Protein AF-A0A7V0JHQ6-F1 (afdb_monomer)

Secondary structure (DSSP, 8-state):
-----HHHHHHHHHHHHHHHHHHHHHHHTT---SSHHHHHHHHHHHTT----TTSHHHHHHHHHHHHHHHHHHHHHHHT-

Solvent-accessible surface area (backbone atoms only — not comparable to full-atom values): 4807 Å² total; per-residue (Å²): 132,83,79,73,58,67,67,61,55,52,50,53,50,50,53,52,50,54,52,51,52,51,52,53,50,49,60,69,71,68,66,60,55,90,56,70,72,22,52,53,47,50,50,25,64,74,69,72,46,95,63,52,92,88,46,49,81,60,50,58,52,50,54,55,49,52,53,53,49,51,52,55,53,51,54,57,61,75,72,111

Radius of gyration: 22.46 Å; Cα contacts (8 Å, |Δi|>4): 20; chains: 1; bounding box: 52×27×60 Å

Sequence (80 aa):
MEKQPALVGWLKLLIGLTALVGVVWFFSTGYTPPGIFGEVIRHNQAHQIDASPFFYGDVENMTELEEGLKEIIANNKNSR

pLDDT: mean 72.32, std 12.91, range [48.22, 95.5]

Mean predicted aligned error: 14.84 Å

Structure (mmCIF, N/CA/C/O backbone):
data_AF-A0A7V0JHQ6-F1
#
_entry.id   AF-A0A7V0JHQ6-F1
#
loop_
_atom_site.group_PDB
_atom_site.id
_atom_site.type_symbol
_atom_site.label_atom_id
_atom_s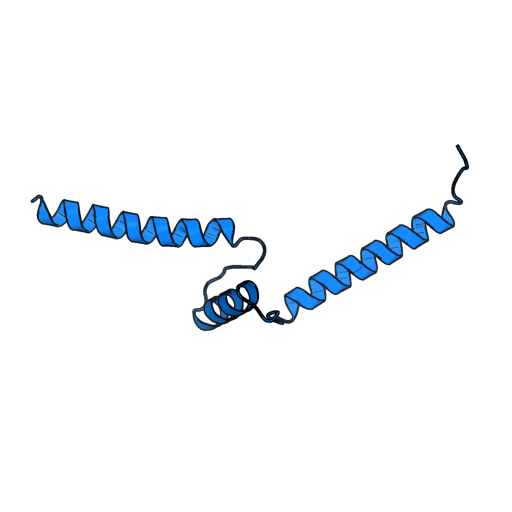ite.label_alt_id
_atom_site.label_comp_id
_atom_site.label_asym_id
_atom_site.label_entity_id
_atom_site.label_seq_id
_atom_site.pdbx_PDB_ins_code
_atom_site.Cartn_x
_atom_site.Cartn_y
_atom_site.Cartn_z
_atom_site.occupancy
_atom_site.B_iso_or_equiv
_atom_site.auth_seq_id
_atom_site.auth_comp_id
_atom_site.auth_asym_id
_atom_site.auth_atom_id
_atom_site.pdbx_PDB_model_num
ATOM 1 N N . MET A 1 1 ? 12.568 12.946 -34.785 1.00 48.22 1 MET A N 1
ATOM 2 C CA . MET A 1 1 ? 12.042 11.968 -33.809 1.00 48.22 1 MET A CA 1
ATOM 3 C C . MET A 1 1 ? 12.704 10.635 -34.087 1.00 48.22 1 MET A C 1
ATOM 5 O O . MET A 1 1 ? 12.413 10.013 -35.100 1.00 48.22 1 MET A O 1
ATOM 9 N N . GLU A 1 2 ? 13.664 10.259 -33.252 1.00 54.22 2 GLU A N 1
ATOM 10 C CA . GLU A 1 2 ? 14.368 8.982 -33.350 1.00 54.22 2 GLU A CA 1
ATOM 11 C C . GLU A 1 2 ? 13.370 7.858 -33.026 1.00 54.22 2 GLU A C 1
ATOM 13 O O . GLU A 1 2 ? 12.783 7.835 -31.942 1.00 54.22 2 GLU A O 1
ATOM 18 N N . LYS A 1 3 ? 13.077 6.980 -33.996 1.00 61.53 3 LYS A N 1
ATOM 19 C CA . LYS A 1 3 ? 12.181 5.837 -33.778 1.00 61.53 3 LYS A CA 1
ATOM 20 C C . LYS A 1 3 ? 12.886 4.887 -32.810 1.00 61.53 3 LYS A C 1
ATOM 22 O O . LYS A 1 3 ? 13.764 4.141 -33.234 1.00 61.53 3 LYS A O 1
ATOM 27 N N . GLN A 1 4 ? 12.525 4.921 -31.524 1.00 64.5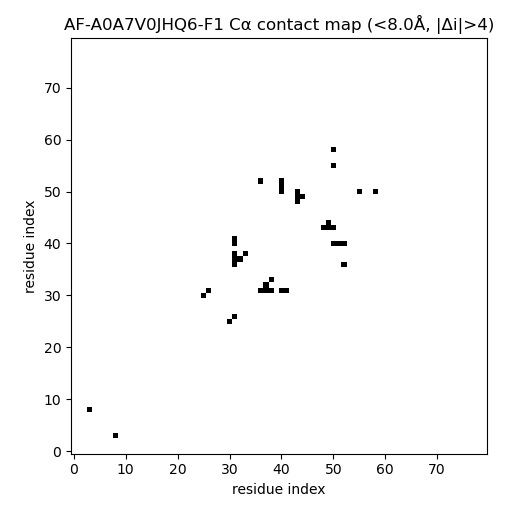0 4 GLN A N 1
ATOM 28 C CA . GLN A 1 4 ? 12.994 3.904 -30.581 1.00 64.50 4 GLN A CA 1
ATOM 29 C C . GLN A 1 4 ? 12.652 2.522 -31.159 1.00 64.50 4 GLN A C 1
ATOM 31 O O . GLN A 1 4 ? 11.508 2.315 -31.580 1.00 64.50 4 GLN A O 1
ATOM 36 N N . PRO A 1 5 ? 13.614 1.586 -31.224 1.00 77.25 5 PRO A N 1
ATOM 37 C CA . PRO A 1 5 ? 13.346 0.264 -31.766 1.00 77.25 5 PRO A CA 1
ATOM 38 C C . PRO A 1 5 ? 12.260 -0.395 -30.914 1.00 77.25 5 PRO A C 1
ATOM 40 O O . PRO A 1 5 ? 12.340 -0.377 -29.685 1.00 77.25 5 PRO A O 1
ATOM 43 N N . ALA A 1 6 ? 11.241 -0.968 -31.560 1.00 78.25 6 ALA A N 1
ATOM 44 C CA . ALA A 1 6 ? 10.068 -1.548 -30.896 1.00 78.25 6 ALA A CA 1
ATOM 45 C C . ALA A 1 6 ? 10.442 -2.509 -29.748 1.00 78.25 6 ALA A C 1
ATOM 47 O O . ALA A 1 6 ? 9.759 -2.555 -28.728 1.00 78.25 6 ALA A O 1
ATOM 48 N N . LEU A 1 7 ? 11.578 -3.201 -29.881 1.00 83.50 7 LEU A N 1
ATOM 49 C CA . LEU A 1 7 ? 12.172 -4.070 -28.865 1.00 83.50 7 LEU A CA 1
ATOM 50 C C . LEU A 1 7 ? 12.401 -3.367 -27.512 1.00 83.50 7 LEU A C 1
ATOM 52 O O . LEU A 1 7 ? 12.097 -3.929 -26.464 1.00 83.50 7 LEU A O 1
ATOM 56 N N . VAL A 1 8 ? 12.896 -2.126 -27.523 1.00 87.06 8 VAL A N 1
ATOM 57 C CA . VAL A 1 8 ? 13.153 -1.340 -26.303 1.00 87.06 8 VAL A CA 1
ATOM 58 C C . VAL A 1 8 ? 11.840 -0.922 -25.638 1.00 87.06 8 VAL A C 1
ATOM 60 O O . VAL A 1 8 ? 11.760 -0.890 -24.411 1.00 87.06 8 VAL A O 1
ATOM 63 N N . GLY A 1 9 ? 10.796 -0.647 -26.426 1.00 87.94 9 GLY A N 1
ATOM 64 C CA . GLY A 1 9 ? 9.454 -0.364 -25.909 1.00 87.94 9 GLY A CA 1
ATOM 65 C C . GLY A 1 9 ? 8.842 -1.573 -25.199 1.00 87.94 9 GLY A C 1
ATOM 66 O O . GLY A 1 9 ? 8.390 -1.455 -24.061 1.00 87.94 9 GLY A O 1
ATOM 67 N N . TRP A 1 10 ? 8.907 -2.749 -25.828 1.00 92.50 10 TRP A N 1
ATOM 68 C CA . TRP A 1 10 ? 8.430 -4.004 -25.236 1.00 92.50 10 TRP A CA 1
ATOM 69 C C . TRP A 1 10 ? 9.203 -4.398 -23.979 1.00 92.50 10 TRP A C 1
ATOM 71 O O . TRP A 1 10 ? 8.595 -4.822 -23.000 1.00 92.50 10 TRP A O 1
ATOM 81 N N . LEU A 1 11 ? 10.524 -4.201 -23.965 1.00 93.25 11 LEU A N 1
ATOM 82 C CA . LEU A 1 11 ? 11.343 -4.472 -22.786 1.00 93.25 11 LEU A CA 1
ATOM 83 C C . LEU A 1 11 ? 10.949 -3.579 -21.601 1.00 93.25 11 LEU A C 1
ATOM 85 O O . LEU A 1 11 ? 10.789 -4.073 -20.489 1.00 93.25 11 LEU A O 1
ATOM 89 N N . LYS A 1 12 ? 10.737 -2.277 -21.834 1.00 91.31 12 LYS A N 1
ATOM 90 C CA . LYS A 1 12 ? 10.267 -1.345 -20.795 1.00 91.31 12 LYS A CA 1
ATOM 91 C C . LYS A 1 12 ? 8.888 -1.730 -20.263 1.00 91.31 12 LYS A C 1
ATOM 93 O O . LYS A 1 12 ? 8.671 -1.668 -19.057 1.00 91.31 12 LYS A O 1
ATOM 98 N N . LEU A 1 13 ? 7.980 -2.143 -21.148 1.00 93.12 13 LEU A N 1
ATOM 99 C CA . LEU A 1 13 ? 6.644 -2.593 -20.761 1.00 93.12 13 LEU A CA 1
ATOM 100 C C . LEU A 1 13 ? 6.708 -3.854 -19.896 1.00 93.12 13 LEU A C 1
ATOM 102 O O . LEU A 1 13 ? 6.069 -3.898 -18.849 1.00 93.12 13 LEU A O 1
ATOM 106 N N . LEU A 1 14 ? 7.518 -4.840 -20.290 1.00 95.50 14 LEU A N 1
ATOM 107 C CA . LEU A 1 14 ? 7.724 -6.054 -19.505 1.00 95.50 14 LEU A CA 1
ATOM 108 C C . LEU A 1 14 ? 8.292 -5.727 -18.126 1.00 95.50 14 LEU A C 1
ATOM 110 O O . LEU A 1 14 ? 7.710 -6.159 -17.143 1.00 95.50 14 LEU A O 1
ATOM 114 N N . ILE A 1 15 ? 9.340 -4.901 -18.037 1.00 95.44 15 ILE A N 1
ATOM 115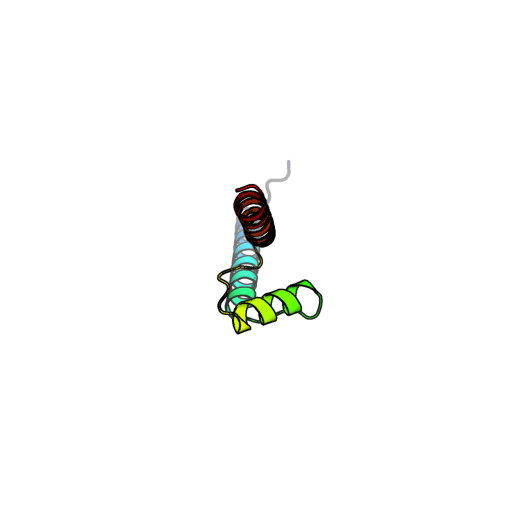 C CA . ILE A 1 15 ? 9.914 -4.463 -16.752 1.00 95.44 15 ILE A CA 1
ATOM 116 C C . ILE A 1 15 ? 8.854 -3.783 -15.875 1.00 95.44 15 ILE A C 1
ATOM 118 O O . ILE A 1 15 ? 8.759 -4.083 -14.685 1.00 95.44 15 ILE A O 1
ATOM 122 N N . GLY A 1 16 ? 8.043 -2.896 -16.458 1.00 93.56 16 GLY A N 1
ATOM 123 C CA . GLY A 1 16 ? 6.947 -2.233 -15.751 1.00 93.56 16 GLY A CA 1
ATOM 124 C C . GLY A 1 16 ? 5.904 -3.220 -15.222 1.00 93.56 16 GLY A C 1
ATOM 125 O O . GLY A 1 16 ? 5.485 -3.106 -14.073 1.00 93.56 16 GLY A O 1
ATOM 126 N N . LEU A 1 17 ? 5.532 -4.225 -16.020 1.00 95.19 17 LEU A N 1
ATOM 127 C CA . LEU A 1 17 ? 4.615 -5.285 -15.600 1.00 95.19 17 LEU A CA 1
ATOM 128 C C . LEU A 1 17 ? 5.200 -6.137 -14.473 1.00 95.19 17 LEU A C 1
ATOM 130 O O . LEU A 1 17 ? 4.500 -6.407 -13.501 1.00 95.19 17 LEU A O 1
ATOM 134 N N . THR A 1 18 ? 6.472 -6.528 -14.557 1.00 93.69 18 THR A N 1
ATOM 135 C CA . THR A 1 18 ? 7.113 -7.318 -13.497 1.00 93.69 18 THR A CA 1
ATOM 136 C C . THR A 1 18 ? 7.190 -6.530 -12.193 1.00 93.69 18 THR A C 1
ATOM 138 O O . THR A 1 18 ? 6.927 -7.084 -11.127 1.00 93.69 18 THR A O 1
ATOM 141 N N . ALA A 1 19 ? 7.495 -5.231 -12.267 1.00 92.19 19 ALA A N 1
ATOM 142 C CA . ALA A 1 19 ? 7.484 -4.347 -11.105 1.00 92.19 19 ALA A CA 1
ATOM 143 C C . ALA A 1 19 ? 6.079 -4.234 -10.496 1.00 92.19 19 ALA A C 1
ATOM 145 O O . ALA A 1 19 ? 5.929 -4.367 -9.284 1.00 92.19 19 ALA A O 1
ATOM 146 N N . LEU A 1 20 ? 5.044 -4.065 -11.326 1.00 89.94 20 LEU A N 1
ATOM 147 C CA . LEU A 1 20 ? 3.655 -3.995 -10.870 1.00 89.94 20 LEU A CA 1
ATOM 148 C C . LEU A 1 20 ? 3.219 -5.289 -10.170 1.00 89.94 20 LEU A C 1
ATOM 150 O O . LEU A 1 20 ? 2.658 -5.233 -9.078 1.00 89.94 20 LEU A O 1
ATOM 154 N N . VAL A 1 21 ? 3.521 -6.451 -10.757 1.00 90.00 21 VAL A N 1
ATOM 155 C CA . VAL A 1 21 ? 3.240 -7.759 -10.142 1.00 90.00 21 VAL A CA 1
ATOM 156 C C . VAL A 1 21 ? 3.969 -7.898 -8.807 1.00 90.00 21 VAL A C 1
ATOM 158 O O . VAL A 1 21 ? 3.366 -8.342 -7.834 1.00 90.00 21 VAL A O 1
ATOM 161 N N . GLY A 1 22 ? 5.234 -7.476 -8.729 1.00 85.94 22 GLY A N 1
ATOM 162 C CA . GLY A 1 22 ? 6.004 -7.489 -7.485 1.00 85.94 22 GLY A CA 1
ATOM 163 C C . GLY A 1 22 ? 5.379 -6.624 -6.389 1.00 85.94 22 GLY A C 1
ATOM 164 O O . GLY A 1 22 ? 5.288 -7.057 -5.243 1.00 85.94 22 GLY A O 1
ATOM 165 N N . VAL A 1 23 ? 4.887 -5.434 -6.742 1.00 81.94 23 VAL A N 1
ATOM 166 C CA . VAL A 1 23 ? 4.192 -4.533 -5.809 1.00 81.94 23 VAL A CA 1
ATOM 167 C C . VAL A 1 23 ? 2.881 -5.150 -5.317 1.00 81.94 23 VAL A C 1
ATOM 169 O O . VAL A 1 23 ? 2.633 -5.178 -4.113 1.00 81.94 23 VAL A O 1
ATOM 172 N N . VAL A 1 24 ? 2.060 -5.694 -6.219 1.00 80.94 24 VAL A N 1
ATOM 173 C CA . VAL A 1 24 ? 0.796 -6.354 -5.849 1.00 80.94 24 VAL A CA 1
ATOM 174 C C . VAL A 1 24 ? 1.056 -7.561 -4.947 1.00 80.94 24 VAL A C 1
ATOM 176 O O . VAL A 1 24 ? 0.402 -7.708 -3.916 1.00 80.94 24 VAL A O 1
ATOM 179 N N . TRP A 1 25 ? 2.048 -8.389 -5.288 1.00 80.69 25 TRP A N 1
ATOM 180 C CA . TRP A 1 25 ? 2.448 -9.529 -4.466 1.00 80.69 25 TRP A CA 1
ATOM 181 C C . TRP A 1 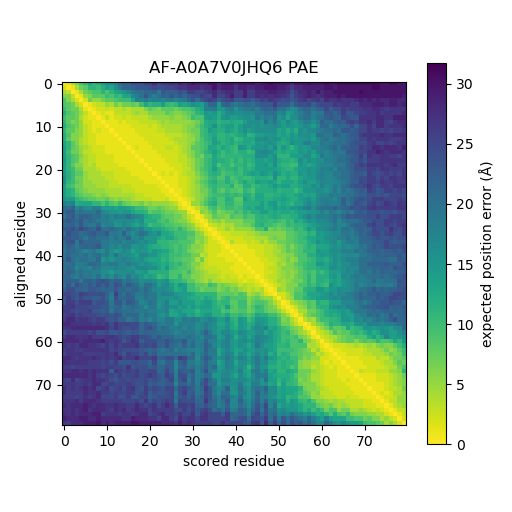25 ? 2.881 -9.071 -3.072 1.00 80.69 25 TRP A C 1
ATOM 183 O O . TRP A 1 25 ? 2.397 -9.608 -2.077 1.00 80.69 25 TRP A O 1
ATOM 193 N N . PHE A 1 26 ? 3.746 -8.057 -2.984 1.00 75.94 26 PHE A N 1
ATOM 194 C CA . PHE A 1 26 ? 4.228 -7.507 -1.716 1.00 75.94 26 PHE A CA 1
ATOM 195 C C . PHE A 1 26 ? 3.068 -7.102 -0.800 1.00 75.94 26 PHE A C 1
ATOM 197 O O . PHE A 1 26 ? 3.002 -7.570 0.337 1.00 75.94 26 PHE A O 1
ATOM 204 N N . PHE A 1 27 ? 2.096 -6.343 -1.311 1.00 70.56 27 PHE A N 1
ATOM 205 C CA . PHE A 1 27 ? 0.919 -5.953 -0.530 1.00 70.56 27 PHE A CA 1
ATOM 206 C C . PHE A 1 27 ? -0.030 -7.124 -0.222 1.00 70.56 27 PHE A C 1
ATOM 208 O O . PHE A 1 27 ? -0.646 -7.133 0.842 1.00 70.56 27 PHE A O 1
ATOM 215 N N . SER A 1 28 ? -0.110 -8.151 -1.079 1.00 69.62 28 SER A N 1
ATOM 216 C CA . SER A 1 28 ? -0.924 -9.351 -0.814 1.00 69.62 28 SER A CA 1
ATOM 217 C C . SER A 1 28 ? -0.360 -10.267 0.276 1.00 69.62 28 SER A C 1
ATOM 219 O O . SER A 1 28 ? -1.111 -11.023 0.885 1.00 69.62 28 SER A O 1
ATOM 221 N N . THR A 1 29 ? 0.945 -10.194 0.563 1.00 69.31 29 THR A N 1
ATOM 222 C CA . THR A 1 29 ? 1.568 -11.022 1.614 1.00 69.31 29 THR A CA 1
ATOM 223 C C . THR A 1 29 ? 1.180 -10.601 3.032 1.00 69.31 29 THR A C 1
ATOM 225 O O . THR A 1 29 ? 1.546 -11.274 3.992 1.00 69.31 29 THR A O 1
ATOM 228 N N . GLY A 1 30 ? 0.467 -9.479 3.181 1.00 60.19 30 GLY A N 1
ATOM 229 C CA . GLY A 1 30 ? 0.143 -8.913 4.487 1.00 60.19 30 GLY A CA 1
ATOM 230 C C . GLY A 1 30 ? 1.351 -8.285 5.185 1.00 60.19 30 GLY A C 1
ATOM 231 O O . GLY A 1 30 ? 1.275 -7.999 6.377 1.00 60.19 30 GLY A O 1
ATOM 232 N N . TYR A 1 31 ? 2.460 -8.059 4.468 1.00 64.19 31 TYR A N 1
ATOM 233 C CA . TYR A 1 31 ? 3.613 -7.351 5.006 1.00 64.19 31 TYR A CA 1
ATOM 234 C C . TYR A 1 31 ? 3.238 -5.896 5.300 1.00 64.19 31 TYR A C 1
ATOM 236 O O . TYR A 1 31 ? 3.103 -5.066 4.400 1.00 64.19 31 TYR A O 1
ATOM 244 N N . THR A 1 32 ? 3.058 -5.583 6.580 1.00 63.81 32 THR A N 1
ATOM 245 C CA . THR A 1 32 ? 2.795 -4.221 7.043 1.00 63.81 32 THR A CA 1
ATOM 246 C C . THR A 1 32 ? 4.111 -3.453 7.166 1.00 63.81 32 THR A C 1
ATOM 248 O O . THR A 1 32 ? 4.919 -3.806 8.031 1.00 63.81 32 THR A O 1
ATOM 251 N N . PRO A 1 33 ? 4.359 -2.416 6.344 1.00 65.12 33 PRO A N 1
ATOM 252 C CA . PRO A 1 33 ? 5.589 -1.636 6.431 1.00 65.12 33 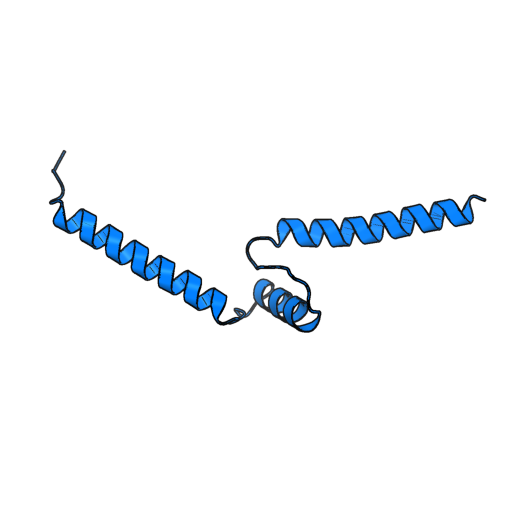PRO A CA 1
ATOM 253 C C . PRO A 1 33 ? 5.696 -0.929 7.793 1.00 65.12 33 PRO A C 1
ATOM 255 O O . PRO A 1 33 ? 4.681 -0.530 8.358 1.00 65.12 33 PRO A O 1
ATOM 258 N N . PRO A 1 34 ? 6.899 -0.747 8.358 1.00 63.72 34 PRO A N 1
ATOM 259 C CA . PRO A 1 34 ? 7.055 0.011 9.596 1.00 63.72 34 PRO A CA 1
ATOM 260 C C . PRO A 1 34 ? 6.601 1.470 9.408 1.00 63.72 34 PRO A C 1
ATOM 262 O O . PRO A 1 34 ? 6.827 2.067 8.357 1.00 63.72 34 PRO A O 1
ATOM 265 N N . GLY A 1 35 ? 5.971 2.044 10.436 1.00 65.38 35 GLY A N 1
ATOM 266 C CA . GLY A 1 35 ? 5.397 3.394 10.410 1.00 65.38 35 GLY A CA 1
ATOM 267 C C . GLY A 1 35 ? 3.876 3.400 10.567 1.00 65.38 35 GLY A C 1
ATOM 268 O O . GLY A 1 35 ? 3.258 2.341 10.691 1.00 65.38 35 GLY A O 1
ATOM 269 N N . ILE A 1 36 ? 3.288 4.603 10.549 1.00 62.00 36 ILE A N 1
ATOM 270 C CA . ILE A 1 36 ? 1.862 4.838 10.841 1.00 62.00 36 ILE A CA 1
ATOM 271 C C . ILE A 1 36 ? 0.980 3.916 9.989 1.00 62.00 36 ILE A C 1
ATOM 273 O O . ILE A 1 36 ? 0.210 3.136 10.533 1.00 62.00 36 ILE A O 1
ATOM 277 N N . PHE A 1 37 ? 1.184 3.888 8.668 1.00 63.84 37 PHE A N 1
ATOM 278 C CA . PHE A 1 37 ? 0.391 3.056 7.756 1.00 63.84 37 PHE A CA 1
ATOM 279 C 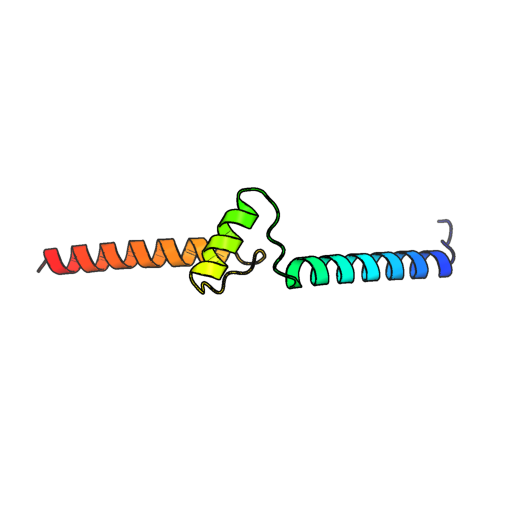C . PHE A 1 37 ? 0.388 1.561 8.106 1.00 63.84 37 PHE A C 1
ATOM 281 O O . PHE A 1 37 ? -0.662 0.928 8.053 1.00 63.84 37 PHE A O 1
ATOM 288 N N . GLY A 1 38 ? 1.523 0.968 8.490 1.00 64.31 38 GLY A N 1
ATOM 289 C CA . GLY A 1 38 ? 1.536 -0.450 8.857 1.00 64.31 38 GLY A CA 1
ATOM 290 C C . GLY A 1 38 ? 1.041 -0.741 10.265 1.00 64.31 38 GLY A C 1
ATOM 291 O O . GLY A 1 38 ? 0.665 -1.877 10.542 1.00 64.31 38 GLY A O 1
ATOM 292 N N . GLU A 1 39 ? 1.034 0.246 11.158 1.00 68.19 39 GLU A N 1
ATOM 293 C CA . GLU A 1 39 ? 0.382 0.127 12.462 1.00 68.19 39 GLU A CA 1
ATOM 294 C C . GLU A 1 39 ? -1.134 0.079 12.310 1.00 68.19 39 GLU A C 1
ATOM 296 O O . GLU A 1 39 ? -1.768 -0.808 12.883 1.00 68.19 39 GLU A O 1
ATOM 301 N N . VAL A 1 40 ? -1.697 0.918 11.437 1.00 67.56 40 VAL A N 1
ATOM 302 C CA . VAL A 1 40 ? -3.139 0.889 11.181 1.00 67.56 40 VAL A CA 1
ATOM 303 C C . VAL A 1 40 ? -3.560 -0.377 10.422 1.00 67.56 40 VAL A C 1
ATOM 305 O O . VAL A 1 40 ? -4.562 -0.991 10.774 1.00 67.56 40 VAL A O 1
ATOM 308 N N . ILE A 1 41 ? -2.763 -0.874 9.462 1.00 68.25 41 ILE A N 1
ATOM 309 C CA . ILE A 1 41 ? -3.057 -2.168 8.807 1.00 68.25 41 ILE A CA 1
ATOM 310 C C . ILE A 1 41 ? -3.033 -3.320 9.823 1.00 68.25 41 ILE A C 1
ATOM 312 O O . ILE A 1 41 ? -3.918 -4.173 9.789 1.00 68.25 41 ILE A O 1
ATOM 316 N N . ARG A 1 42 ? -2.068 -3.339 10.755 1.00 72.19 42 ARG A N 1
ATOM 317 C CA . ARG A 1 42 ? -2.019 -4.345 11.833 1.00 72.19 42 ARG A CA 1
ATOM 318 C C . ARG A 1 42 ? -3.232 -4.259 12.752 1.00 72.19 42 ARG A C 1
ATOM 320 O O . ARG A 1 42 ? -3.795 -5.293 13.097 1.00 72.19 42 ARG A O 1
ATOM 327 N N . HIS A 1 43 ? -3.636 -3.050 13.131 1.00 73.88 43 HIS A N 1
ATOM 328 C CA . HIS A 1 43 ? -4.848 -2.821 13.912 1.00 73.88 43 HIS A CA 1
ATOM 329 C C . HIS A 1 43 ? -6.088 -3.349 13.173 1.00 73.88 43 HIS A C 1
ATOM 331 O O . HIS A 1 43 ? -6.861 -4.125 13.729 1.00 73.88 43 HIS A O 1
ATOM 337 N N . ASN A 1 44 ? -6.235 -3.032 11.888 1.00 71.75 44 ASN A N 1
ATOM 338 C CA . ASN A 1 44 ? -7.395 -3.446 11.100 1.00 71.75 44 ASN A CA 1
ATOM 339 C C . ASN A 1 44 ? -7.447 -4.963 10.887 1.00 71.75 44 ASN A C 1
ATOM 341 O O . ASN A 1 44 ? -8.510 -5.564 11.029 1.00 71.75 44 ASN A O 1
ATOM 345 N N . GLN A 1 45 ? -6.297 -5.605 10.661 1.00 70.69 45 GLN A N 1
ATOM 346 C CA . GLN A 1 45 ? -6.192 -7.066 10.634 1.00 70.69 45 GLN A CA 1
ATOM 347 C C . GLN A 1 45 ? -6.570 -7.699 11.982 1.00 70.69 45 GLN A C 1
ATOM 349 O O . GLN A 1 45 ? -7.260 -8.716 12.004 1.00 70.69 45 GLN A O 1
ATOM 354 N N . ALA A 1 46 ? -6.157 -7.099 13.104 1.00 77.69 46 ALA A N 1
ATOM 355 C CA . ALA A 1 46 ? -6.485 -7.591 14.442 1.00 77.69 46 ALA A CA 1
ATOM 356 C C . ALA A 1 46 ? -7.980 -7.449 14.785 1.00 77.69 46 ALA A C 1
ATOM 358 O O . ALA A 1 46 ? -8.532 -8.302 15.478 1.00 77.69 46 ALA A O 1
ATOM 359 N N . HIS A 1 47 ? -8.641 -6.406 14.276 1.00 72.56 47 HIS A N 1
ATOM 360 C CA . HIS A 1 47 ? -10.049 -6.100 14.544 1.00 72.56 47 HIS A CA 1
ATOM 361 C C . HIS A 1 47 ? -11.022 -6.572 13.447 1.00 72.56 47 HIS A C 1
ATOM 363 O O . HIS A 1 47 ? -12.210 -6.272 13.529 1.00 72.56 47 HIS A O 1
ATOM 369 N N . GLN A 1 48 ? -10.547 -7.331 12.449 1.00 66.88 48 GLN A N 1
ATOM 370 C CA . GLN A 1 48 ? -11.333 -7.778 11.284 1.00 66.88 48 GLN A CA 1
ATOM 371 C C . GLN A 1 48 ? -12.004 -6.625 10.513 1.00 66.88 48 GLN A C 1
ATOM 373 O O . GLN A 1 48 ? -13.095 -6.775 9.966 1.00 66.88 48 GLN A O 1
ATOM 378 N N . ILE A 1 49 ? -11.347 -5.467 10.467 1.00 66.75 49 ILE A N 1
ATOM 379 C CA . ILE A 1 49 ? -11.810 -4.304 9.712 1.00 66.75 49 ILE A CA 1
ATOM 380 C C . ILE A 1 49 ? -11.352 -4.486 8.260 1.00 66.75 49 ILE A C 1
ATOM 382 O O . ILE A 1 49 ? -10.150 -4.543 7.991 1.00 66.75 49 ILE A O 1
ATOM 386 N N . ASP A 1 50 ? -12.305 -4.579 7.328 1.00 62.00 50 ASP A N 1
ATOM 387 C CA . ASP A 1 50 ? -12.050 -4.743 5.888 1.00 62.00 50 ASP A CA 1
ATOM 388 C C . ASP A 1 50 ? -11.615 -3.414 5.248 1.00 62.00 50 ASP A C 1
ATOM 390 O O . ASP A 1 50 ? -12.338 -2.760 4.499 1.00 62.00 50 ASP A O 1
ATOM 394 N N . ALA A 1 51 ? -10.425 -2.964 5.634 1.00 60.81 51 ALA A N 1
ATOM 395 C CA . ALA A 1 51 ? -9.848 -1.693 5.239 1.00 60.81 51 ALA A CA 1
ATOM 396 C C . ALA A 1 51 ? -8.494 -1.939 4.582 1.00 60.81 51 ALA A C 1
ATOM 398 O O . ALA A 1 51 ? -7.468 -2.131 5.244 1.00 60.81 51 ALA A O 1
ATOM 399 N N . SER A 1 52 ? -8.498 -1.950 3.250 1.00 58.78 52 SER A N 1
ATOM 400 C CA . SER A 1 52 ? -7.268 -2.055 2.475 1.00 58.78 52 SER A CA 1
ATOM 401 C C . SER A 1 52 ? -6.483 -0.731 2.529 1.00 58.78 52 SER A C 1
ATOM 403 O O . SER A 1 52 ? -7.091 0.342 2.575 1.00 58.78 52 SER A O 1
ATOM 405 N N . PRO A 1 53 ? -5.138 -0.769 2.438 1.00 54.91 53 PRO A N 1
ATOM 406 C CA . PRO A 1 53 ? -4.287 0.425 2.366 1.00 54.91 53 PRO A CA 1
ATOM 407 C C . PRO A 1 53 ? -4.696 1.421 1.268 1.00 54.91 53 PRO A C 1
ATOM 409 O O . PRO A 1 53 ? -4.397 2.606 1.371 1.00 54.91 53 PRO A O 1
ATOM 412 N N . PHE A 1 54 ? -5.376 0.945 0.220 1.00 53.44 54 PHE A N 1
ATOM 413 C CA . PHE A 1 54 ? -5.820 1.754 -0.915 1.00 53.44 54 PHE A CA 1
ATOM 414 C C . PHE A 1 54 ? -7.114 2.537 -0.654 1.00 53.44 54 PHE A C 1
ATOM 416 O O . PHE A 1 54 ? -7.367 3.505 -1.363 1.00 53.44 54 PHE A O 1
ATOM 423 N N . PHE A 1 55 ? -7.910 2.146 0.345 1.00 54.97 55 PHE A N 1
ATOM 424 C CA . PHE A 1 55 ? -9.243 2.707 0.612 1.00 54.97 55 PHE A CA 1
ATOM 425 C C . PHE A 1 55 ? -9.343 3.397 1.980 1.00 54.97 55 PHE A C 1
ATOM 427 O O . PHE A 1 55 ? -10.437 3.644 2.474 1.00 54.97 55 PHE A O 1
ATOM 434 N N . TYR A 1 56 ? -8.212 3.737 2.608 1.00 54.28 56 TYR A N 1
ATOM 435 C CA . TYR A 1 56 ? -8.198 4.349 3.945 1.00 54.28 56 TYR A CA 1
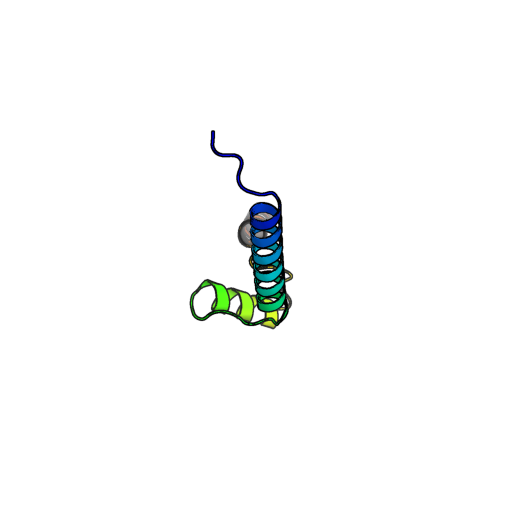ATOM 436 C C . TYR A 1 56 ? -9.008 5.642 4.058 1.00 54.28 56 TYR A C 1
ATOM 438 O O . TYR A 1 56 ? -9.637 5.864 5.089 1.00 54.28 56 TYR A O 1
ATOM 446 N N . GLY A 1 57 ? -9.045 6.450 2.992 1.00 53.59 57 GLY A N 1
ATOM 447 C CA . GLY A 1 57 ? -9.859 7.667 2.963 1.00 53.59 57 GLY A CA 1
ATOM 448 C C . GLY A 1 57 ? -11.360 7.405 3.128 1.00 53.59 57 GLY A C 1
ATOM 449 O O . GLY A 1 57 ? -12.073 8.273 3.620 1.00 53.59 57 GLY A O 1
ATOM 450 N N . ASP A 1 58 ? -11.836 6.206 2.784 1.00 51.34 58 ASP A N 1
ATOM 451 C CA . ASP A 1 58 ? -13.249 5.841 2.904 1.00 51.34 58 ASP A CA 1
ATOM 452 C C . ASP A 1 58 ? -13.587 5.270 4.295 1.00 51.34 58 ASP A C 1
ATOM 454 O O . ASP A 1 58 ? -14.726 5.375 4.749 1.00 51.34 58 ASP A O 1
ATOM 458 N N . 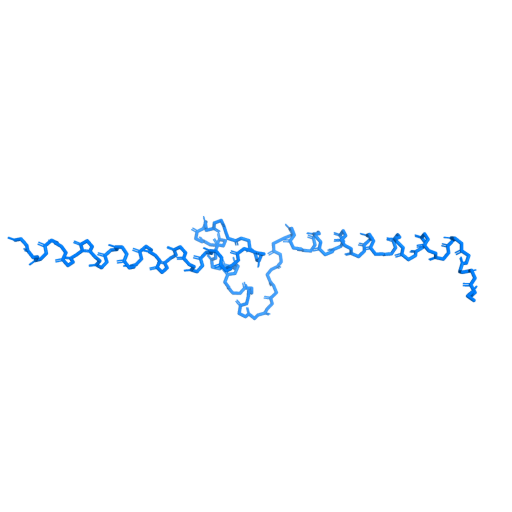VAL A 1 59 ? -12.603 4.702 5.005 1.00 53.66 59 VAL A N 1
ATOM 459 C CA . VAL A 1 59 ? -12.813 4.000 6.287 1.00 53.66 59 VAL A CA 1
ATOM 460 C C . VAL A 1 59 ? -12.757 4.946 7.489 1.00 53.66 59 VAL A C 1
ATOM 462 O O . VAL A 1 59 ? -13.588 4.816 8.393 1.00 53.66 59 VAL A O 1
ATOM 465 N N . GLU A 1 60 ? -11.847 5.931 7.496 1.00 54.19 60 GLU A N 1
ATOM 466 C CA . GLU A 1 60 ? -11.876 7.011 8.505 1.00 54.19 60 GLU A CA 1
ATOM 467 C C . GLU A 1 60 ? -13.221 7.745 8.457 1.00 54.19 60 GLU A C 1
ATOM 469 O O . GLU A 1 60 ? -13.851 7.977 9.488 1.00 54.19 60 GLU A O 1
ATOM 474 N N . ASN A 1 61 ? -13.736 7.963 7.246 1.00 57.53 61 ASN A N 1
ATOM 475 C CA . ASN A 1 61 ? -15.005 8.638 7.029 1.00 57.53 61 ASN A CA 1
ATOM 476 C C . ASN A 1 61 ? -16.201 7.848 7.591 1.00 57.53 61 ASN A C 1
ATOM 478 O O . ASN A 1 61 ? -17.140 8.455 8.093 1.00 57.53 61 ASN A O 1
ATOM 482 N N . MET A 1 62 ? -16.187 6.505 7.553 1.00 59.06 62 MET A N 1
ATOM 483 C CA . MET A 1 62 ? -17.274 5.694 8.129 1.00 59.06 62 MET A CA 1
ATOM 484 C C . MET A 1 62 ? -17.261 5.670 9.661 1.00 59.06 62 MET A C 1
ATOM 486 O O . MET A 1 62 ? -18.334 5.691 10.261 1.00 59.06 62 MET A O 1
ATOM 490 N N . THR A 1 63 ? -16.082 5.645 10.292 1.00 65.62 63 THR A N 1
ATOM 491 C CA . THR A 1 63 ? -15.979 5.630 11.764 1.00 65.62 63 THR A CA 1
ATOM 492 C C . THR A 1 63 ? -16.442 6.961 12.352 1.00 65.62 63 THR A C 1
ATOM 494 O O . THR A 1 63 ? -17.266 6.974 13.267 1.00 65.62 63 THR A O 1
ATOM 497 N N . GLU A 1 64 ? -16.003 8.078 11.766 1.00 66.00 64 GLU A N 1
ATOM 498 C CA . GLU A 1 64 ? -16.460 9.417 12.156 1.00 66.00 64 GLU A CA 1
ATOM 499 C C . GLU A 1 64 ? -17.973 9.588 11.944 1.00 66.00 64 GLU A C 1
ATOM 501 O O . GLU A 1 64 ? -18.666 10.162 12.788 1.00 66.00 64 GLU A O 1
ATOM 506 N N . LEU A 1 65 ? -18.525 9.026 10.859 1.00 73.38 65 LEU A N 1
ATOM 507 C CA . LEU A 1 65 ? -19.972 9.019 10.622 1.00 73.38 65 LEU A CA 1
ATOM 508 C C . LEU A 1 65 ? -20.731 8.233 11.694 1.00 73.38 65 LEU A C 1
ATOM 510 O O . LEU A 1 65 ? -21.818 8.641 12.106 1.00 73.38 65 LEU A O 1
ATOM 514 N N . GLU A 1 66 ? -20.187 7.098 12.135 1.00 75.88 66 GLU A N 1
ATOM 515 C CA . GLU A 1 66 ? -20.824 6.247 13.137 1.00 75.88 66 GLU A CA 1
ATOM 516 C C . GLU A 1 66 ? -20.805 6.898 14.528 1.00 75.88 66 GLU A C 1
ATOM 518 O O . GLU A 1 66 ? -21.802 6.839 15.255 1.00 75.88 66 GLU A O 1
ATOM 523 N N . GLU A 1 67 ? -19.704 7.559 14.893 1.00 79.75 67 GLU A N 1
ATOM 524 C CA . GLU A 1 67 ? -19.603 8.348 16.126 1.00 79.75 67 GLU A CA 1
ATOM 525 C C . GLU A 1 67 ? -20.549 9.554 16.103 1.00 79.75 67 GLU A C 1
ATOM 527 O O . GLU A 1 67 ? -21.337 9.729 17.039 1.00 79.75 67 GLU A O 1
ATOM 532 N N . GLY A 1 68 ? -20.581 10.308 15.000 1.00 75.38 68 GLY A N 1
ATOM 533 C CA . GLY A 1 68 ? -21.521 11.417 14.822 1.00 75.38 68 GLY A CA 1
ATOM 534 C C . GLY A 1 68 ? -22.985 10.968 14.890 1.00 75.38 68 GLY A C 1
ATOM 535 O O . GLY A 1 68 ? -23.825 11.623 15.512 1.00 75.38 68 GLY A O 1
ATOM 536 N N . LEU A 1 69 ? -23.314 9.803 14.322 1.00 81.00 69 LEU A N 1
ATOM 537 C CA . LEU A 1 69 ? -24.664 9.242 14.395 1.00 81.00 69 LEU A CA 1
ATOM 538 C C . LEU A 1 69 ? -25.050 8.853 15.833 1.00 81.00 69 LEU A C 1
ATOM 540 O O . LEU A 1 69 ? -26.179 9.117 16.258 1.00 81.00 69 LEU A O 1
ATOM 544 N N . LYS A 1 70 ? -24.128 8.256 16.602 1.00 86.31 70 LYS A N 1
ATOM 545 C CA . LYS A 1 70 ? -24.351 7.910 18.020 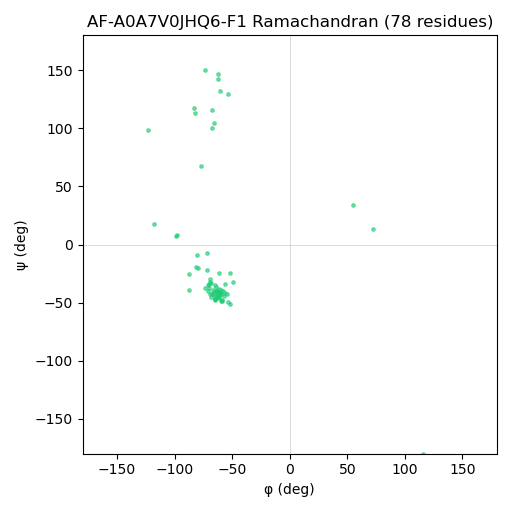1.00 86.31 70 LYS A CA 1
ATOM 546 C C . LYS A 1 70 ? -24.646 9.155 18.856 1.00 86.31 70 LYS A C 1
ATOM 548 O O . LYS A 1 70 ? -25.567 9.125 19.675 1.00 86.31 70 LYS A O 1
ATOM 553 N N . GLU A 1 71 ? -23.933 10.251 18.615 1.00 84.25 71 GLU A N 1
ATOM 554 C CA . GLU A 1 71 ? -24.135 11.521 19.317 1.00 84.25 71 GLU A CA 1
ATOM 555 C C . GLU A 1 71 ? -25.500 12.156 18.994 1.00 84.25 71 GLU A C 1
ATOM 557 O O . GLU A 1 71 ? -26.236 12.565 19.898 1.00 84.25 71 GLU A O 1
ATOM 562 N N . ILE A 1 72 ? -25.915 12.143 17.722 1.00 82.38 72 ILE A N 1
ATOM 563 C CA . ILE A 1 72 ? -27.241 12.625 17.291 1.00 82.38 72 ILE A CA 1
ATOM 564 C C . ILE A 1 72 ? -28.371 11.806 17.932 1.00 82.38 72 ILE A C 1
ATOM 566 O O . ILE A 1 72 ? -29.388 12.365 18.360 1.00 82.38 72 ILE A O 1
ATOM 570 N N . ILE A 1 73 ? -28.218 10.481 18.013 1.00 84.00 73 ILE A N 1
ATOM 571 C CA . ILE A 1 73 ? -29.206 9.593 18.644 1.00 84.00 73 ILE A CA 1
ATOM 572 C C . ILE A 1 73 ? -29.278 9.845 20.155 1.00 84.00 73 ILE A C 1
ATOM 574 O O . ILE A 1 73 ? -30.379 9.903 20.712 1.00 84.00 73 ILE A O 1
ATOM 578 N N . ALA A 1 74 ? -28.134 10.011 20.824 1.00 81.69 74 ALA A N 1
ATOM 579 C CA . ALA A 1 74 ? -28.073 10.309 22.253 1.00 81.69 74 ALA A CA 1
ATOM 580 C C . ALA A 1 74 ? -28.741 11.656 22.583 1.00 81.69 74 ALA A C 1
ATOM 582 O O . ALA A 1 74 ? -29.584 11.723 23.481 1.00 81.69 74 ALA A O 1
ATOM 583 N N . ASN A 1 75 ? -28.458 12.700 21.799 1.00 77.06 75 ASN A N 1
ATOM 584 C CA . ASN A 1 75 ? -29.080 14.017 21.957 1.00 77.06 75 ASN A CA 1
ATOM 585 C C . ASN A 1 75 ? -30.598 13.993 21.714 1.00 77.06 75 ASN A C 1
ATOM 587 O O . ASN A 1 75 ? -31.351 14.653 22.434 1.00 77.06 75 ASN A O 1
ATOM 591 N N . ASN A 1 76 ? -31.075 13.187 20.761 1.00 76.00 76 ASN A N 1
ATOM 592 C CA . ASN A 1 76 ? -32.511 13.015 20.523 1.00 76.00 76 ASN A CA 1
ATOM 593 C C . ASN A 1 76 ? -33.231 12.256 21.647 1.00 76.00 76 ASN A C 1
ATOM 595 O O . ASN A 1 76 ? -34.400 12.534 21.911 1.00 76.00 76 ASN A O 1
ATOM 599 N N . LYS A 1 77 ? -32.563 11.308 22.318 1.00 69.06 77 LYS A N 1
ATOM 600 C CA . LYS A 1 77 ? -33.136 10.602 23.477 1.00 69.06 77 LYS A CA 1
ATOM 601 C C . LYS A 1 77 ? -33.250 11.489 24.715 1.00 69.06 77 LYS A C 1
ATOM 603 O O . LYS A 1 77 ? -34.213 11.332 25.449 1.00 69.06 77 LYS A O 1
ATOM 608 N N . ASN A 1 78 ? -32.308 12.407 24.922 1.00 66.62 78 ASN A N 1
ATOM 609 C CA . ASN A 1 78 ? -32.321 13.334 26.059 1.00 66.62 78 ASN A CA 1
ATOM 610 C C . ASN A 1 78 ? -33.247 14.549 25.858 1.00 66.62 78 ASN A C 1
ATOM 612 O O . ASN A 1 78 ? -33.454 15.314 26.794 1.00 66.62 78 ASN A O 1
ATOM 616 N N . SER A 1 79 ? -33.784 14.740 24.647 1.00 57.47 79 SER A N 1
ATOM 617 C CA . SER A 1 79 ? -34.702 15.840 24.305 1.00 57.47 79 SER A CA 1
ATOM 618 C C . SER A 1 79 ? -36.188 15.436 24.331 1.00 57.47 79 SER A C 1
ATOM 620 O O . SER A 1 79 ? -37.036 16.215 23.896 1.00 57.47 79 SER A O 1
ATOM 622 N N . ARG A 1 80 ? -36.514 14.226 24.804 1.00 53.22 80 ARG A N 1
ATOM 623 C CA . ARG A 1 80 ? -37.880 13.734 25.052 1.00 53.22 80 ARG A CA 1
ATOM 624 C C . ARG A 1 80 ? -38.062 13.432 26.531 1.00 53.22 80 ARG A C 1
ATOM 626 O O . ARG A 1 80 ? -39.199 13.630 27.005 1.00 53.22 80 ARG A O 1
#

Foldseek 3Di:
DPPDPVVVVVVVVVVVVVVVVVVVVCQVVLDQDPDDRSVVSVVCVVVVNPDRSVCVVVVVVVVVVVVVVVVVVVVVVVVD